Protein AF-A0A2P8I1V0-F1 (afdb_monomer)

Radius of gyration: 21.02 Å; Cα contacts (8 Å, |Δi|>4): 26; chains: 1; bounding box: 35×42×72 Å

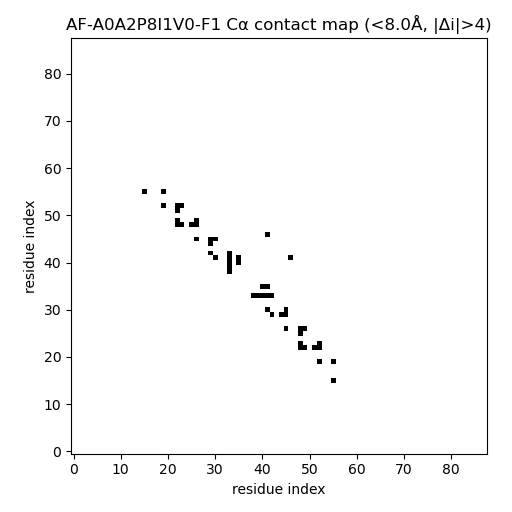Organism: Saccharothrix carnea (NCBI:txid1280637)

Structure (mmCIF, N/CA/C/O backbone):
data_AF-A0A2P8I1V0-F1
#
_entry.id   AF-A0A2P8I1V0-F1
#
loop_
_atom_site.group_PDB
_atom_site.id
_atom_site.type_symbol
_atom_site.label_atom_id
_atom_site.label_alt_id
_atom_site.label_comp_id
_atom_site.label_asym_id
_atom_site.label_entity_id
_atom_site.label_seq_id
_atom_site.pdbx_PDB_ins_code
_atom_site.Cartn_x
_atom_site.Cartn_y
_atom_site.Cartn_z
_atom_site.occupancy
_atom_site.B_iso_or_equiv
_atom_site.auth_seq_id
_atom_site.auth_comp_id
_atom_site.auth_asym_id
_atom_site.auth_atom_id
_atom_site.pdbx_PDB_model_num
ATOM 1 N N . MET A 1 1 ? -10.604 -7.475 32.764 1.00 55.28 1 MET A N 1
ATOM 2 C CA . MET A 1 1 ? -10.172 -8.166 31.519 1.00 55.28 1 MET A CA 1
ATOM 3 C C . MET A 1 1 ? -10.338 -7.312 30.246 1.00 55.28 1 MET A C 1
ATOM 5 O O . MET A 1 1 ? -10.386 -7.850 29.148 1.00 55.28 1 MET A O 1
ATOM 9 N N . THR A 1 2 ? -10.389 -5.979 30.335 1.00 61.31 2 THR A N 1
ATOM 10 C CA . THR A 1 2 ? -10.593 -5.088 29.171 1.00 61.31 2 THR A CA 1
ATOM 11 C C . THR A 1 2 ? -9.299 -4.448 28.658 1.00 61.31 2 THR A C 1
ATOM 13 O O . THR A 1 2 ? -9.212 -4.129 27.475 1.00 61.31 2 THR A O 1
ATOM 16 N N . GLU A 1 3 ? -8.271 -4.320 29.500 1.00 59.91 3 GLU A N 1
ATOM 17 C CA . GLU A 1 3 ? -6.998 -3.676 29.140 1.00 59.91 3 GLU A CA 1
ATOM 18 C C . GLU A 1 3 ? -6.170 -4.485 28.135 1.00 59.91 3 GLU A C 1
ATOM 20 O O . GLU A 1 3 ? -5.715 -3.921 27.146 1.00 59.91 3 GLU A O 1
ATOM 25 N N . GLN A 1 4 ? -6.072 -5.811 28.287 1.00 63.28 4 GLN A N 1
ATOM 26 C CA . GLN A 1 4 ? -5.318 -6.659 27.344 1.00 63.28 4 GLN A CA 1
ATOM 27 C C . GLN A 1 4 ? -5.858 -6.587 25.902 1.00 63.28 4 GLN A C 1
ATOM 29 O O . GLN A 1 4 ? -5.096 -6.622 24.935 1.00 63.28 4 GLN A O 1
ATOM 34 N N . ARG A 1 5 ? -7.181 -6.434 25.739 1.00 59.88 5 ARG A N 1
ATOM 35 C CA . ARG A 1 5 ? -7.817 -6.243 24.423 1.00 59.88 5 ARG A CA 1
ATOM 36 C C . ARG A 1 5 ? -7.514 -4.879 23.811 1.00 59.88 5 ARG A C 1
ATOM 38 O O . ARG A 1 5 ? -7.508 -4.749 22.592 1.00 59.88 5 ARG A O 1
ATOM 45 N N . ARG A 1 6 ? -7.302 -3.855 24.642 1.00 61.66 6 ARG A N 1
ATOM 46 C CA . ARG A 1 6 ? -6.922 -2.527 24.161 1.00 61.66 6 ARG A CA 1
ATOM 47 C C . ARG A 1 6 ? -5.465 -2.535 23.704 1.00 61.66 6 ARG A C 1
ATOM 49 O O . ARG A 1 6 ? -5.228 -2.092 22.590 1.00 61.66 6 ARG A O 1
ATOM 56 N N . SER A 1 7 ? -4.546 -3.103 24.490 1.00 63.31 7 SER A N 1
ATOM 57 C CA . SER A 1 7 ? -3.115 -3.159 24.152 1.00 63.31 7 SER A CA 1
ATOM 58 C C . SER A 1 7 ? -2.864 -3.844 22.806 1.00 63.31 7 SER A C 1
ATOM 60 O O . SER A 1 7 ? -2.313 -3.222 21.904 1.00 63.31 7 SER A O 1
ATOM 62 N N . THR A 1 8 ? -3.412 -5.050 22.625 1.00 71.25 8 THR A N 1
ATOM 63 C CA . THR A 1 8 ? -3.279 -5.844 21.386 1.00 71.25 8 THR A CA 1
ATOM 64 C C . THR A 1 8 ? -3.829 -5.149 20.139 1.00 71.25 8 THR A C 1
ATOM 66 O O . THR A 1 8 ? -3.278 -5.305 19.052 1.00 71.25 8 THR A O 1
ATOM 69 N N . ARG A 1 9 ? -4.897 -4.355 20.278 1.00 73.06 9 ARG A N 1
ATOM 70 C CA . ARG A 1 9 ? -5.447 -3.552 19.178 1.00 73.06 9 ARG A CA 1
ATOM 71 C C . ARG A 1 9 ? -4.486 -2.439 18.763 1.00 73.06 9 ARG A C 1
ATOM 73 O O . ARG A 1 9 ? -4.263 -2.253 17.573 1.00 73.06 9 ARG A O 1
ATOM 80 N N . THR A 1 10 ? -3.908 -1.731 19.731 1.00 80.12 10 THR A N 1
ATOM 81 C CA . THR A 1 10 ? -2.917 -0.680 19.459 1.00 80.12 10 THR A CA 1
ATOM 82 C C . THR A 1 10 ? -1.683 -1.231 18.752 1.00 80.12 10 THR A C 1
ATOM 84 O O . THR A 1 10 ? -1.214 -0.607 17.807 1.00 80.12 10 THR A O 1
ATOM 87 N N . ASP A 1 11 ? -1.185 -2.403 19.154 1.00 84.62 11 ASP A N 1
ATOM 88 C CA . ASP A 1 11 ? -0.017 -3.028 18.517 1.00 84.62 11 ASP A CA 1
ATOM 89 C C . ASP A 1 11 ? -0.285 -3.357 17.039 1.00 84.62 11 ASP A C 1
ATOM 91 O O . ASP A 1 11 ? 0.520 -3.035 16.166 1.00 84.62 11 ASP A O 1
ATOM 95 N N . GLN A 1 12 ? -1.472 -3.896 16.737 1.00 84.19 12 GLN A N 1
ATOM 96 C CA . GLN A 1 12 ? -1.907 -4.166 15.362 1.00 84.19 12 GLN A CA 1
ATOM 97 C C . GLN A 1 12 ? -2.030 -2.886 14.521 1.00 84.19 12 GLN A C 1
ATOM 99 O O . GLN A 1 12 ? -1.691 -2.888 13.336 1.00 84.19 12 GLN A O 1
ATOM 104 N N . GLU A 1 13 ? -2.492 -1.782 15.117 1.00 86.69 13 GLU A N 1
ATOM 105 C CA . GLU A 1 13 ? -2.556 -0.481 14.442 1.00 86.69 13 GLU A CA 1
ATOM 106 C C . GLU A 1 13 ? -1.155 0.068 14.135 1.00 86.69 13 GLU A C 1
ATOM 108 O O . GLU A 1 13 ? -0.922 0.573 13.034 1.00 86.69 13 GLU A O 1
ATOM 113 N N . TRP A 1 14 ? -0.208 -0.073 15.064 1.00 89.50 14 TRP A N 1
ATOM 114 C CA . TRP A 1 14 ? 1.182 0.338 14.861 1.00 89.50 14 TRP A CA 1
ATOM 115 C C . TRP A 1 14 ? 1.892 -0.488 13.788 1.00 89.50 14 TRP A C 1
ATOM 117 O O . TRP A 1 14 ? 2.586 0.081 12.941 1.00 89.50 14 TRP A O 1
ATOM 127 N N . ASP A 1 15 ? 1.693 -1.805 13.774 1.00 91.31 15 ASP A N 1
ATOM 128 C CA . ASP A 1 15 ? 2.264 -2.676 12.745 1.00 91.31 15 ASP A CA 1
ATOM 129 C C . ASP A 1 15 ? 1.690 -2.371 11.356 1.00 91.31 15 ASP A C 1
ATOM 131 O O . ASP A 1 15 ? 2.435 -2.330 10.371 1.00 91.31 15 ASP A O 1
ATOM 135 N N . LEU A 1 16 ? 0.390 -2.072 11.267 1.00 90.00 16 LEU A N 1
ATOM 136 C CA . LEU A 1 16 ? -0.246 -1.640 10.023 1.00 90.00 16 LEU A CA 1
ATOM 137 C C . LEU A 1 16 ? 0.347 -0.322 9.506 1.00 90.00 16 LEU A C 1
ATOM 139 O O . LEU A 1 16 ? 0.681 -0.224 8.323 1.00 90.00 16 LEU A O 1
ATOM 143 N N . ILE A 1 17 ? 0.517 0.675 10.381 1.00 91.25 17 ILE A N 1
ATOM 144 C CA . ILE A 1 17 ? 1.140 1.960 10.026 1.00 91.25 17 ILE A CA 1
ATOM 145 C C . ILE A 1 17 ? 2.563 1.730 9.511 1.00 91.25 17 ILE A C 1
ATOM 147 O O . ILE A 1 17 ? 2.912 2.229 8.439 1.00 91.25 17 ILE A O 1
ATOM 151 N N . ARG A 1 18 ? 3.364 0.927 10.222 1.00 93.81 18 ARG A N 1
ATOM 152 C CA . ARG A 1 18 ? 4.742 0.610 9.823 1.00 93.81 18 ARG A CA 1
ATOM 153 C C . ARG A 1 18 ? 4.784 -0.078 8.455 1.00 93.81 18 ARG A C 1
ATOM 155 O O . ARG A 1 18 ? 5.628 0.248 7.622 1.00 93.81 18 ARG A O 1
ATOM 162 N N . ARG A 1 19 ? 3.855 -1.003 8.191 1.00 93.25 19 ARG A N 1
ATOM 163 C CA . ARG A 1 19 ? 3.752 -1.689 6.896 1.00 93.25 19 ARG A CA 1
ATOM 164 C C . ARG A 1 19 ? 3.413 -0.723 5.761 1.00 93.25 19 ARG A C 1
ATOM 166 O O . ARG A 1 19 ? 4.081 -0.761 4.730 1.00 93.25 19 ARG A O 1
ATOM 173 N N . ILE A 1 20 ? 2.431 0.159 5.953 1.00 93.06 20 ILE A N 1
ATOM 174 C CA . ILE A 1 20 ? 2.051 1.167 4.950 1.00 93.06 20 ILE A CA 1
ATOM 175 C C . ILE A 1 20 ? 3.220 2.117 4.668 1.00 93.06 20 ILE A C 1
ATOM 177 O O . ILE A 1 20 ? 3.515 2.383 3.506 1.00 93.06 20 ILE A O 1
ATOM 181 N N . GLN A 1 21 ? 3.930 2.578 5.701 1.00 94.06 21 GLN A N 1
ATOM 182 C CA . GLN A 1 21 ? 5.102 3.447 5.540 1.00 94.06 21 GLN A CA 1
ATOM 183 C C . GLN A 1 21 ? 6.219 2.771 4.735 1.00 94.06 21 GLN A C 1
ATOM 185 O O . GLN A 1 21 ? 6.771 3.377 3.819 1.00 94.06 21 GLN A O 1
ATOM 190 N N . ASN A 1 22 ? 6.509 1.497 5.011 1.00 94.88 22 ASN A N 1
ATOM 191 C CA . ASN A 1 22 ? 7.501 0.740 4.245 1.00 94.88 22 ASN A CA 1
ATOM 192 C C . ASN A 1 22 ? 7.109 0.595 2.766 1.00 94.88 22 ASN A C 1
AT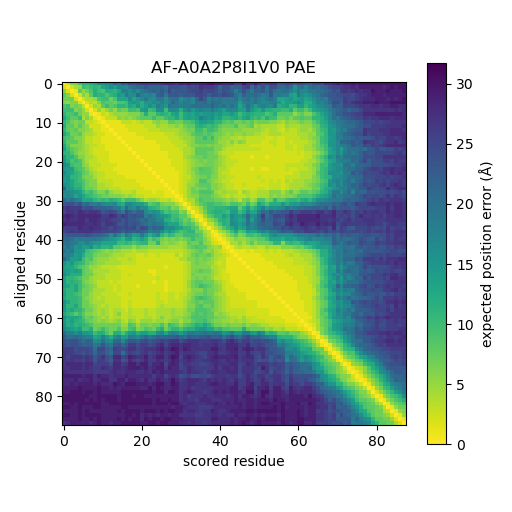OM 194 O O . ASN A 1 22 ? 7.966 0.690 1.886 1.00 94.88 22 ASN A O 1
ATOM 198 N N . LEU A 1 23 ? 5.824 0.370 2.475 1.00 93.69 23 LEU A N 1
ATOM 199 C CA . LEU A 1 23 ? 5.327 0.300 1.100 1.00 93.69 23 LEU A CA 1
ATOM 200 C C . LEU A 1 23 ? 5.402 1.657 0.402 1.00 93.69 23 LEU A C 1
ATOM 202 O O . LEU A 1 23 ? 5.858 1.714 -0.736 1.00 93.69 23 LEU A O 1
ATOM 206 N N . ALA A 1 24 ? 5.032 2.742 1.083 1.00 91.88 24 ALA A N 1
ATOM 207 C CA . ALA A 1 24 ? 5.142 4.096 0.548 1.00 91.88 24 ALA A CA 1
ATOM 208 C C . ALA A 1 24 ? 6.596 4.438 0.192 1.00 91.88 24 ALA A C 1
ATOM 210 O O . ALA A 1 24 ? 6.873 4.866 -0.924 1.00 91.88 24 ALA A O 1
ATOM 211 N N . HIS A 1 25 ? 7.543 4.113 1.074 1.00 92.12 25 HIS A N 1
ATOM 212 C CA . HIS A 1 25 ? 8.962 4.321 0.801 1.00 92.12 25 HIS A CA 1
ATOM 213 C C . HIS A 1 25 ? 9.463 3.501 -0.406 1.00 92.12 25 HIS A C 1
ATOM 215 O O . HIS A 1 25 ? 10.277 3.962 -1.206 1.00 92.12 25 HIS A O 1
ATOM 221 N N . ARG A 1 26 ? 8.952 2.277 -0.596 1.00 89.62 26 ARG A N 1
ATOM 222 C CA . ARG A 1 26 ? 9.241 1.474 -1.800 1.00 89.62 26 ARG A CA 1
ATOM 223 C C . ARG A 1 26 ? 8.586 2.053 -3.058 1.00 89.62 26 ARG A C 1
ATOM 225 O O . ARG A 1 26 ? 9.189 1.992 -4.131 1.00 89.62 26 ARG A O 1
ATOM 232 N N . ALA A 1 27 ? 7.383 2.611 -2.944 1.00 88.06 27 ALA A N 1
ATOM 233 C CA . ALA A 1 27 ? 6.695 3.282 -4.043 1.00 88.06 27 ALA A CA 1
ATOM 234 C C . ALA A 1 27 ? 7.482 4.513 -4.509 1.00 88.06 27 ALA A C 1
ATOM 236 O O . ALA A 1 27 ? 7.696 4.673 -5.704 1.00 88.06 27 ALA A O 1
ATOM 237 N N . GLU A 1 28 ? 7.992 5.322 -3.577 1.00 87.06 28 GLU A N 1
ATOM 238 C CA . GLU A 1 28 ? 8.847 6.480 -3.873 1.00 87.06 28 GLU A CA 1
ATOM 239 C C . GLU A 1 28 ? 10.093 6.074 -4.666 1.00 87.06 28 GLU A C 1
ATOM 241 O O . GLU A 1 28 ? 10.402 6.673 -5.695 1.00 87.06 28 GLU A O 1
ATOM 246 N N . ARG A 1 29 ? 10.773 5.004 -4.237 1.00 84.75 29 ARG A N 1
ATOM 247 C CA . ARG A 1 29 ? 11.973 4.496 -4.920 1.00 84.75 29 ARG A CA 1
ATOM 248 C C . ARG A 1 29 ? 11.682 3.997 -6.333 1.00 84.75 29 ARG A C 1
ATOM 250 O O . ARG A 1 29 ? 12.450 4.271 -7.243 1.00 84.75 29 ARG A O 1
ATOM 257 N N . THR A 1 30 ? 10.576 3.279 -6.513 1.00 80.94 30 THR A N 1
ATOM 258 C CA . THR A 1 30 ? 10.183 2.724 -7.821 1.00 80.94 30 THR A CA 1
ATOM 259 C C . THR A 1 30 ? 9.579 3.769 -8.763 1.00 80.94 30 THR A C 1
ATOM 261 O O . THR A 1 30 ? 9.646 3.594 -9.975 1.00 80.94 30 THR A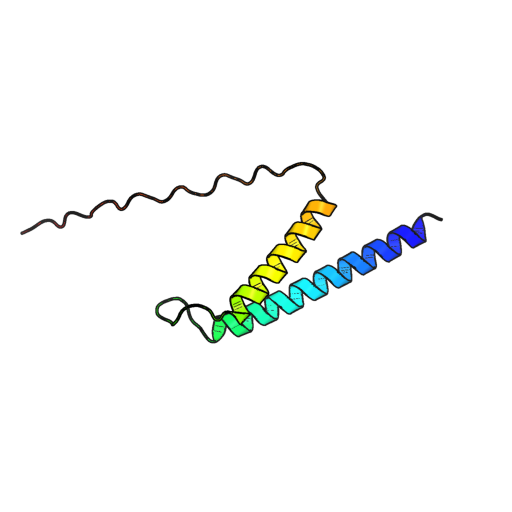 O 1
ATOM 264 N N . ALA A 1 31 ? 9.026 4.863 -8.231 1.00 74.44 31 ALA A N 1
ATOM 265 C CA . ALA A 1 31 ? 8.553 5.998 -9.020 1.00 74.44 31 ALA A CA 1
ATOM 266 C C . ALA A 1 31 ? 9.708 6.854 -9.563 1.00 74.44 31 ALA A C 1
ATOM 268 O O . ALA A 1 31 ? 9.614 7.383 -10.668 1.00 74.44 31 ALA A O 1
ATOM 269 N N . PHE A 1 32 ? 10.795 6.996 -8.797 1.00 59.88 32 PHE A N 1
ATOM 270 C CA . PHE A 1 32 ? 11.928 7.848 -9.172 1.00 59.88 32 PHE A CA 1
ATOM 271 C C . PHE A 1 32 ? 12.736 7.306 -10.361 1.00 59.88 32 PHE A C 1
ATOM 273 O O . PHE A 1 32 ? 13.240 8.095 -11.156 1.00 59.88 32 PHE A O 1
ATOM 280 N N . ASP A 1 33 ? 12.811 5.981 -10.526 1.00 58.81 33 ASP A N 1
ATOM 281 C CA . ASP A 1 33 ? 13.442 5.348 -11.697 1.00 58.81 33 ASP A CA 1
ATOM 282 C C . ASP A 1 33 ? 12.673 5.617 -13.009 1.00 58.81 33 ASP A C 1
ATOM 284 O O . ASP A 1 33 ? 13.231 5.494 -14.103 1.00 58.81 33 ASP A O 1
ATOM 288 N N . HIS A 1 34 ? 11.393 5.999 -12.935 1.00 57.28 34 HIS A N 1
ATOM 289 C CA . HIS A 1 34 ? 10.495 6.083 -14.089 1.00 57.28 34 HIS A CA 1
ATOM 290 C C . HIS A 1 34 ? 9.641 7.363 -14.038 1.00 57.28 34 HIS A C 1
ATOM 292 O O . HIS A 1 34 ? 8.461 7.358 -13.692 1.00 57.28 34 HIS A O 1
ATOM 298 N N . SER A 1 35 ? 10.262 8.494 -14.382 1.00 56.91 35 SER A N 1
ATOM 299 C CA . SER A 1 35 ? 9.605 9.805 -14.472 1.00 56.91 35 SER A CA 1
ATOM 300 C C . SER A 1 35 ? 8.484 9.823 -15.529 1.00 56.91 35 SER A C 1
ATOM 302 O O . SER A 1 35 ? 8.733 9.699 -16.728 1.00 56.91 35 SER A O 1
ATOM 304 N N . ASN A 1 36 ? 7.241 10.038 -15.085 1.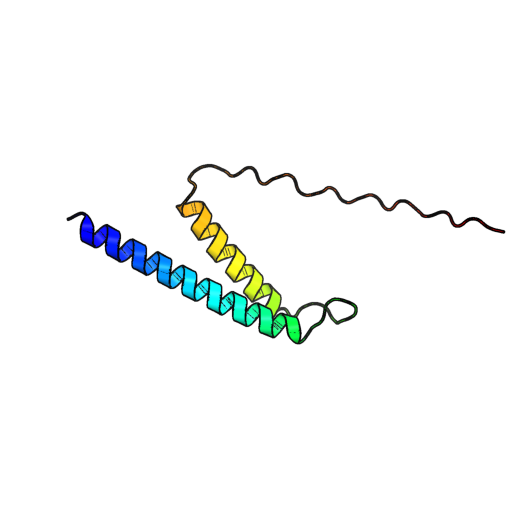00 61.28 36 ASN A N 1
ATOM 305 C CA . ASN A 1 36 ? 6.007 9.992 -15.890 1.00 61.28 36 ASN A CA 1
ATOM 306 C C . ASN A 1 36 ? 5.718 11.247 -16.742 1.00 61.28 36 ASN A C 1
ATOM 308 O O . ASN A 1 36 ? 4.599 11.412 -17.222 1.00 61.28 36 ASN A O 1
ATOM 312 N N . LEU A 1 37 ? 6.679 12.154 -16.935 1.00 61.41 37 LEU A N 1
ATOM 313 C CA . LEU A 1 37 ? 6.459 13.329 -17.795 1.00 61.41 37 LEU A CA 1
ATOM 314 C C . LEU A 1 37 ? 6.717 13.031 -19.281 1.00 61.41 37 LEU A C 1
ATOM 316 O O . LEU A 1 37 ? 6.053 13.619 -20.129 1.00 61.41 37 LEU A O 1
ATOM 320 N N . VAL A 1 38 ? 7.621 12.093 -19.595 1.00 63.12 38 VAL A N 1
ATOM 321 C CA . VAL A 1 38 ? 7.879 11.573 -20.959 1.00 63.12 38 VAL A CA 1
ATOM 322 C C . VAL A 1 38 ? 8.616 10.213 -20.912 1.00 63.12 38 VAL A C 1
ATOM 324 O O . VAL A 1 38 ? 9.503 9.932 -21.713 1.00 63.12 38 VAL A O 1
ATOM 327 N N . GLY A 1 39 ? 8.316 9.383 -19.910 1.00 60.62 39 GLY A N 1
ATOM 328 C CA . GLY A 1 39 ? 8.987 8.100 -19.670 1.00 60.62 39 GLY A CA 1
ATOM 329 C C . GLY A 1 39 ? 8.137 6.879 -20.039 1.00 60.62 39 GLY A C 1
ATOM 330 O O . GLY A 1 39 ? 6.931 7.013 -20.262 1.00 60.62 39 GLY A O 1
ATOM 331 N N . PRO A 1 40 ? 8.747 5.680 -20.110 1.00 63.16 40 PRO A N 1
ATOM 332 C CA . PRO A 1 40 ? 8.005 4.429 -20.237 1.00 63.16 40 PRO A CA 1
ATOM 333 C C . PRO A 1 40 ? 6.985 4.283 -19.091 1.00 63.16 40 PRO A C 1
ATOM 335 O O . PRO A 1 40 ? 7.183 4.865 -18.022 1.00 63.16 40 PRO A O 1
ATOM 338 N N . PRO A 1 41 ? 5.894 3.524 -19.301 1.00 69.56 41 PRO A N 1
ATOM 339 C CA . PRO A 1 41 ? 4.856 3.344 -18.288 1.00 69.56 41 PRO A CA 1
ATOM 340 C C . PRO A 1 41 ? 5.439 2.825 -16.959 1.00 69.56 41 PRO A C 1
ATOM 342 O O . PRO A 1 41 ? 6.458 2.126 -16.975 1.00 69.56 41 PRO A O 1
ATOM 345 N N . PRO A 1 42 ? 4.795 3.129 -15.812 1.00 77.50 42 PRO A N 1
ATOM 346 C CA . PRO A 1 42 ? 5.263 2.679 -14.505 1.00 77.50 42 PRO A CA 1
ATOM 347 C C . PRO A 1 42 ? 5.404 1.155 -14.471 1.00 77.50 42 PRO A C 1
ATOM 349 O O . PRO A 1 42 ? 4.581 0.428 -15.033 1.00 77.50 42 PRO A O 1
ATOM 352 N N . SER A 1 43 ? 6.449 0.666 -13.801 1.00 82.75 43 SER A N 1
ATOM 353 C CA . SER A 1 43 ? 6.724 -0.769 -13.722 1.00 82.75 43 SER A CA 1
ATOM 354 C C . SER A 1 43 ? 5.591 -1.518 -13.014 1.00 82.75 43 SER A C 1
ATOM 356 O O . SER A 1 43 ? 4.951 -0.991 -12.100 1.00 82.75 43 SER A O 1
ATOM 358 N N . GLN A 1 44 ? 5.367 -2.781 -13.394 1.00 87.44 44 GLN A N 1
ATOM 359 C CA . GLN A 1 44 ? 4.358 -3.630 -12.747 1.00 87.44 44 GLN A CA 1
ATOM 360 C C . GLN A 1 44 ? 4.567 -3.690 -11.226 1.00 87.44 44 GLN A C 1
ATOM 362 O O . GLN A 1 44 ? 3.617 -3.569 -10.462 1.00 87.44 44 GLN A O 1
ATOM 367 N N . GLN A 1 45 ? 5.826 -3.751 -10.786 1.00 88.00 45 GLN A N 1
ATOM 368 C CA . GLN A 1 45 ? 6.191 -3.714 -9.372 1.00 88.00 45 GLN A CA 1
ATOM 369 C C . GLN A 1 45 ? 5.681 -2.452 -8.658 1.00 88.00 45 GLN A C 1
ATOM 371 O O . GLN A 1 45 ? 5.238 -2.535 -7.514 1.00 88.00 45 GLN A O 1
ATOM 376 N N . HIS A 1 46 ? 5.746 -1.284 -9.304 1.00 88.62 46 HIS A N 1
ATOM 377 C CA . HIS A 1 46 ? 5.223 -0.044 -8.734 1.00 88.62 46 HIS A CA 1
ATOM 378 C C . HIS A 1 46 ? 3.699 -0.114 -8.569 1.00 88.62 46 HIS A C 1
ATOM 380 O O . HIS A 1 46 ? 3.172 0.226 -7.510 1.00 88.62 46 HIS A O 1
ATOM 386 N N . LEU A 1 47 ? 2.995 -0.624 -9.585 1.00 89.44 47 LEU A N 1
ATOM 387 C CA . LEU A 1 47 ? 1.543 -0.813 -9.541 1.00 89.44 47 LEU A CA 1
ATOM 388 C C . LEU A 1 47 ? 1.123 -1.801 -8.446 1.00 89.44 47 LEU A C 1
ATOM 390 O O . LEU A 1 47 ? 0.158 -1.534 -7.732 1.00 89.44 47 LEU A O 1
ATOM 394 N N . ASP A 1 48 ? 1.874 -2.887 -8.263 1.00 92.75 48 ASP A N 1
ATOM 395 C CA . ASP A 1 48 ? 1.616 -3.876 -7.213 1.00 92.75 48 ASP A CA 1
ATOM 396 C C . ASP A 1 48 ? 1.761 -3.257 -5.814 1.00 92.75 48 ASP A C 1
ATOM 398 O O . ASP A 1 48 ? 0.923 -3.483 -4.938 1.00 92.75 48 ASP A O 1
ATOM 402 N N . ILE A 1 49 ? 2.777 -2.409 -5.607 1.00 92.25 49 ILE A N 1
ATOM 403 C CA . ILE A 1 49 ? 2.965 -1.679 -4.344 1.00 92.25 49 ILE A CA 1
ATOM 404 C C . ILE A 1 49 ? 1.788 -0.726 -4.092 1.00 92.25 49 ILE A C 1
ATOM 406 O O . ILE A 1 49 ? 1.265 -0.678 -2.976 1.00 92.25 49 ILE A O 1
ATOM 410 N N . LEU A 1 50 ? 1.341 0.017 -5.110 1.00 91.88 50 LEU A N 1
ATOM 411 C CA . LEU A 1 50 ? 0.186 0.913 -4.986 1.00 91.88 50 LEU A CA 1
ATOM 412 C C . LEU A 1 50 ? -1.106 0.144 -4.681 1.00 91.88 50 LEU A C 1
ATOM 414 O O . LEU A 1 50 ? -1.903 0.581 -3.846 1.00 91.88 50 LEU A O 1
ATOM 418 N N . ALA A 1 51 ? -1.302 -1.013 -5.315 1.00 93.62 51 ALA A N 1
ATOM 419 C CA . ALA A 1 51 ? -2.433 -1.889 -5.045 1.00 93.62 51 ALA A CA 1
ATOM 420 C C . ALA A 1 51 ? -2.411 -2.411 -3.598 1.00 93.62 51 ALA A C 1
ATOM 422 O O . ALA A 1 51 ? -3.452 -2.413 -2.937 1.00 93.62 51 ALA A O 1
ATOM 423 N N . GLU A 1 52 ? -1.238 -2.779 -3.069 1.00 94.25 52 GLU A N 1
ATOM 424 C CA . GLU A 1 52 ? -1.087 -3.218 -1.676 1.00 94.25 52 GLU A CA 1
ATOM 425 C C . GLU A 1 52 ? -1.393 -2.087 -0.680 1.00 94.25 52 GLU A C 1
ATOM 427 O O . GLU A 1 52 ? -2.144 -2.295 0.276 1.00 94.25 52 GLU A O 1
ATOM 432 N N . ILE A 1 53 ? -0.890 -0.869 -0.921 1.00 92.75 53 ILE A N 1
ATOM 433 C CA . ILE A 1 53 ? -1.211 0.310 -0.094 1.00 92.75 53 ILE A CA 1
ATOM 434 C C . ILE A 1 53 ? -2.724 0.562 -0.089 1.00 92.75 53 ILE A C 1
ATOM 436 O O . ILE A 1 53 ? -3.318 0.780 0.973 1.00 92.75 53 ILE A O 1
ATOM 440 N N . ARG A 1 54 ? -3.370 0.501 -1.260 1.00 91.88 54 ARG A N 1
ATOM 441 C CA . ARG A 1 54 ? -4.822 0.675 -1.392 1.00 91.88 54 ARG A CA 1
ATOM 442 C C . ARG A 1 54 ? -5.580 -0.391 -0.602 1.00 91.88 54 ARG A C 1
ATOM 444 O O . ARG A 1 54 ? -6.454 -0.048 0.183 1.00 91.88 54 ARG A O 1
ATOM 451 N N . ALA A 1 55 ? -5.215 -1.661 -0.745 1.00 93.06 55 ALA A N 1
ATOM 452 C CA . ALA A 1 55 ? -5.869 -2.752 -0.028 1.00 93.06 55 ALA A CA 1
ATOM 453 C C . ALA A 1 55 ? -5.761 -2.594 1.501 1.00 93.06 55 ALA A C 1
ATOM 455 O O . ALA A 1 55 ? -6.766 -2.704 2.204 1.00 93.06 55 ALA A O 1
ATOM 456 N N . LEU A 1 56 ? -4.570 -2.276 2.021 1.00 91.12 56 LEU A N 1
ATOM 457 C CA . LEU A 1 56 ? -4.349 -2.089 3.461 1.00 91.12 56 LEU A CA 1
ATOM 458 C C . LEU A 1 56 ? -5.117 -0.885 4.016 1.00 91.12 56 LEU A C 1
ATOM 460 O O . LEU A 1 56 ? -5.687 -0.953 5.106 1.00 91.12 56 LEU A O 1
ATOM 464 N N . THR A 1 57 ? -5.156 0.218 3.269 1.00 89.50 57 THR A N 1
ATOM 465 C CA . THR A 1 57 ? -5.880 1.427 3.685 1.00 89.50 57 THR A CA 1
ATOM 466 C C . THR A 1 57 ? -7.393 1.235 3.616 1.00 89.50 57 THR A C 1
ATOM 468 O O . THR A 1 57 ? -8.089 1.628 4.550 1.00 89.50 57 THR A O 1
ATOM 471 N N . GLU A 1 58 ? -7.915 0.559 2.592 1.00 89.88 58 GLU A N 1
ATOM 472 C CA . GLU A 1 58 ? -9.337 0.210 2.501 1.00 89.88 58 GLU A CA 1
ATOM 473 C C . GLU A 1 58 ? -9.771 -0.716 3.635 1.00 89.88 58 GLU A C 1
ATOM 475 O O . GLU A 1 58 ? -10.799 -0.469 4.265 1.00 89.88 58 GLU A O 1
ATOM 480 N N . GLN A 1 59 ? -8.967 -1.732 3.957 1.00 86.56 59 GLN A N 1
ATOM 481 C CA . GLN A 1 59 ? -9.219 -2.605 5.105 1.00 86.56 59 GLN A CA 1
ATOM 482 C C . GLN A 1 59 ? -9.246 -1.816 6.419 1.00 86.56 59 GLN A C 1
ATOM 484 O O . GLN A 1 59 ? -10.139 -2.022 7.243 1.00 86.56 59 GLN A O 1
ATOM 489 N N . ALA A 1 60 ? -8.307 -0.886 6.610 1.00 86.19 60 ALA A N 1
ATOM 490 C CA . ALA A 1 60 ? -8.254 -0.037 7.798 1.00 86.19 60 ALA A CA 1
ATOM 491 C C . ALA A 1 60 ? -9.486 0.875 7.915 1.00 86.19 60 ALA A C 1
ATOM 493 O O . ALA A 1 60 ? -10.049 1.042 9.000 1.00 86.19 60 ALA A O 1
ATOM 494 N N . VAL A 1 61 ? -9.917 1.461 6.795 1.00 84.31 61 VAL A N 1
ATOM 495 C CA . VAL A 1 61 ? -11.098 2.329 6.732 1.00 84.31 61 VAL A CA 1
ATOM 496 C C . VAL A 1 61 ? -12.373 1.525 6.977 1.00 84.31 61 VAL A C 1
ATOM 498 O O . VAL A 1 61 ? -13.194 1.955 7.784 1.00 84.31 61 VAL A 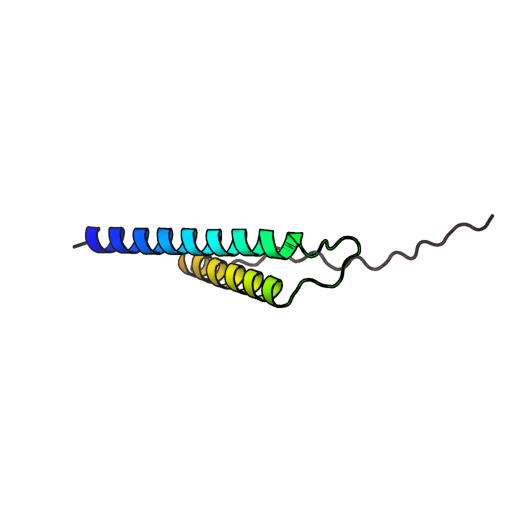O 1
ATOM 501 N N . ALA A 1 62 ? -12.518 0.342 6.376 1.00 82.38 62 ALA A N 1
ATOM 502 C CA . ALA A 1 62 ? -13.672 -0.536 6.576 1.00 82.38 62 ALA A CA 1
ATOM 503 C C . ALA A 1 62 ? -13.827 -0.981 8.041 1.00 82.38 62 ALA A C 1
ATOM 505 O O . ALA A 1 62 ? -14.942 -1.065 8.551 1.00 82.38 62 ALA A O 1
ATOM 506 N N . GLN A 1 63 ? -12.714 -1.205 8.748 1.00 79.44 63 GLN A N 1
ATOM 507 C CA . GLN A 1 63 ? -12.729 -1.522 10.181 1.00 79.44 63 GLN A CA 1
ATOM 508 C C . GLN A 1 63 ? -13.104 -0.324 11.068 1.00 79.44 63 GLN A C 1
ATOM 510 O O . GLN A 1 63 ? -13.629 -0.511 12.167 1.00 79.44 63 GLN A O 1
ATOM 515 N N . ARG A 1 64 ? -12.826 0.909 10.622 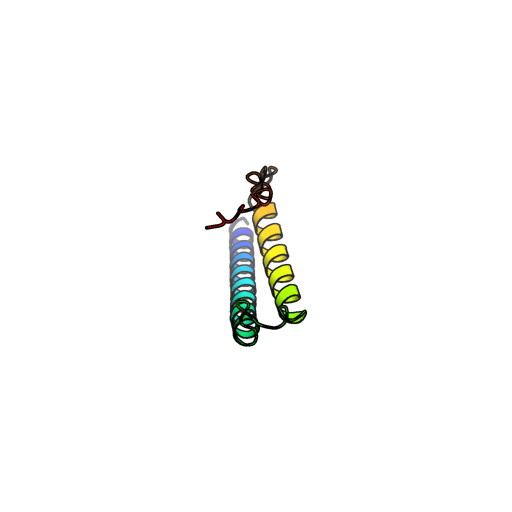1.00 73.75 64 ARG A N 1
ATOM 516 C CA . ARG A 1 64 ? -13.105 2.144 11.377 1.00 73.75 64 ARG A CA 1
ATOM 517 C C . ARG A 1 64 ? -14.470 2.761 11.056 1.00 73.75 64 ARG A C 1
ATOM 519 O O . ARG A 1 64 ? -15.019 3.454 11.906 1.00 73.75 64 ARG A O 1
ATOM 526 N N . MET A 1 65 ? -15.023 2.501 9.872 1.00 65.25 65 MET A N 1
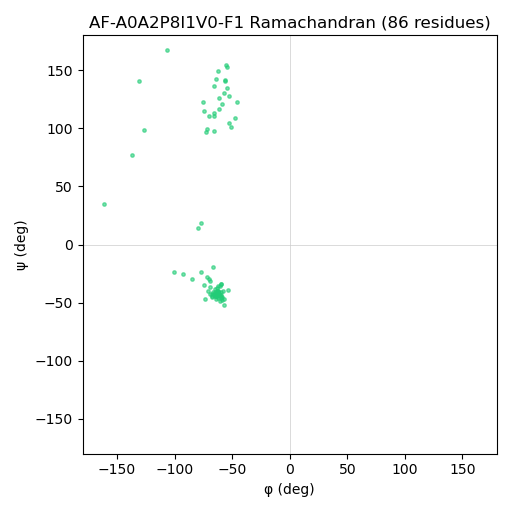ATOM 527 C CA . MET A 1 65 ? -16.287 3.064 9.390 1.00 65.25 65 MET A CA 1
ATOM 528 C C . MET A 1 65 ? -17.252 1.948 8.947 1.00 65.25 65 MET A C 1
ATOM 530 O O . MET A 1 65 ? -17.177 1.493 7.809 1.00 65.25 65 MET A O 1
ATOM 534 N N . PRO A 1 66 ? -18.220 1.535 9.786 1.00 58.75 66 PRO A N 1
ATOM 535 C CA . PRO A 1 66 ? -19.206 0.507 9.430 1.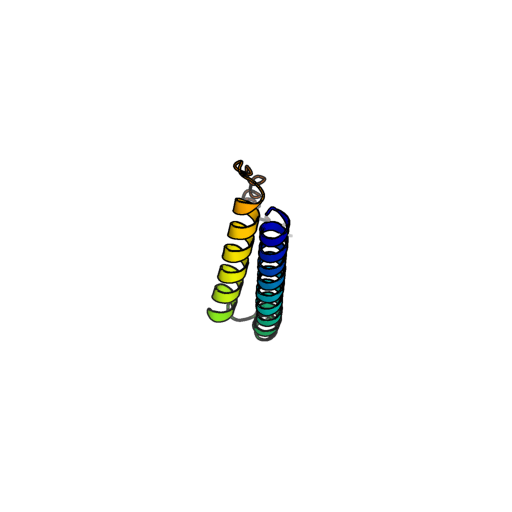00 58.75 66 PRO A CA 1
ATOM 536 C C . PRO A 1 66 ? -20.339 0.995 8.495 1.00 58.75 66 PRO A C 1
ATOM 538 O O . PRO A 1 66 ? -21.390 0.362 8.420 1.00 58.75 66 PRO A O 1
ATOM 541 N N . ARG A 1 67 ? -20.183 2.121 7.781 1.00 57.50 67 ARG A N 1
ATOM 542 C CA . ARG A 1 67 ? -21.219 2.699 6.899 1.00 57.50 67 ARG A CA 1
ATOM 543 C C . ARG A 1 67 ? -20.622 3.021 5.526 1.00 57.50 67 ARG A C 1
ATOM 545 O O . ARG A 1 67 ? -19.485 3.489 5.493 1.00 57.50 67 ARG A O 1
ATOM 552 N N . PRO A 1 68 ? -21.336 2.797 4.401 1.00 53.09 68 PRO A N 1
ATOM 553 C CA . PRO A 1 68 ? -20.745 3.005 3.090 1.00 53.09 68 PRO A CA 1
ATOM 554 C C . PRO A 1 68 ? -20.451 4.491 2.913 1.00 53.09 68 PRO A C 1
ATOM 556 O O . PRO A 1 68 ? -21.358 5.323 2.869 1.00 53.09 68 PRO A O 1
ATOM 559 N N . ALA A 1 69 ? -19.163 4.814 2.839 1.00 57.72 69 ALA A N 1
ATOM 560 C CA . ALA A 1 69 ? -18.703 6.096 2.354 1.00 57.72 69 ALA A CA 1
ATOM 561 C C . ALA A 1 69 ? -19.085 6.160 0.874 1.00 57.72 69 ALA A C 1
ATOM 563 O O . ALA A 1 69 ? -18.413 5.584 0.021 1.00 57.72 69 ALA A O 1
ATOM 564 N N . THR A 1 70 ? -20.203 6.816 0.565 1.00 56.34 70 THR A N 1
ATOM 565 C CA . THR A 1 70 ? -20.466 7.343 -0.775 1.00 56.34 70 THR A CA 1
ATOM 566 C C . THR A 1 70 ? -19.244 8.164 -1.169 1.00 56.34 70 THR A C 1
ATOM 568 O O . THR A 1 70 ? -19.045 9.268 -0.662 1.00 56.34 70 THR A O 1
ATOM 571 N N . LEU A 1 71 ? -18.381 7.576 -1.998 1.00 62.12 71 LEU A N 1
ATOM 572 C CA . LEU A 1 71 ? -17.186 8.229 -2.514 1.00 62.12 71 LEU A CA 1
ATOM 573 C C . LEU A 1 71 ? -17.615 9.544 -3.188 1.00 62.12 71 LEU A C 1
ATOM 575 O O . LEU A 1 71 ? -18.600 9.533 -3.938 1.00 62.12 71 LEU A O 1
ATOM 579 N N . PRO A 1 72 ? -16.932 10.677 -2.944 1.00 60.03 72 PRO A N 1
ATOM 580 C CA . PRO A 1 72 ? -17.209 11.893 -3.691 1.00 60.03 72 PRO A CA 1
ATOM 581 C C . PRO A 1 72 ? -17.035 11.601 -5.187 1.00 60.03 72 PRO A C 1
ATOM 583 O O . PRO A 1 72 ? -16.067 10.971 -5.613 1.00 60.03 72 PRO A O 1
ATOM 586 N N . ARG A 1 73 ? -18.053 11.994 -5.958 1.00 60.00 73 ARG A N 1
ATOM 587 C CA . ARG A 1 73 ? -18.231 11.721 -7.390 1.00 60.00 73 ARG A CA 1
ATOM 588 C C . ARG A 1 73 ? -16.925 11.976 -8.147 1.00 60.00 73 ARG A C 1
ATOM 590 O O . ARG A 1 73 ? -16.403 13.087 -8.089 1.00 60.00 73 ARG A O 1
ATOM 597 N N . GLN A 1 74 ? -16.417 10.966 -8.856 1.00 64.31 74 GLN A N 1
ATOM 598 C CA . GLN A 1 74 ? -15.244 11.149 -9.711 1.00 64.31 74 GLN A CA 1
ATOM 599 C C . GLN A 1 74 ? -15.495 12.277 -10.728 1.00 64.31 74 GLN A C 1
ATOM 601 O O . GLN A 1 74 ? -16.619 12.386 -11.238 1.00 64.31 74 GLN A O 1
ATOM 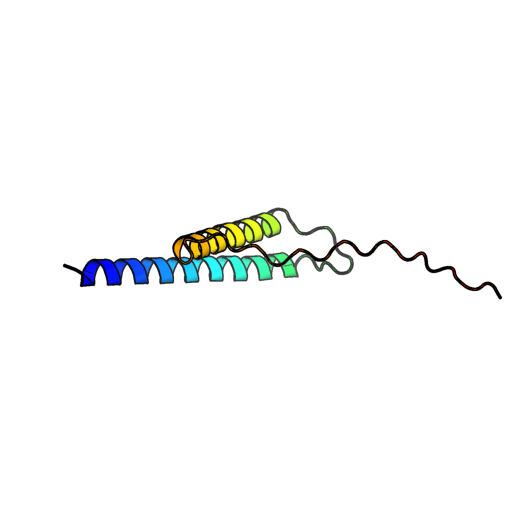606 N N . PRO A 1 75 ? -14.491 13.129 -11.012 1.00 55.91 75 PRO A N 1
ATOM 607 C CA . PRO A 1 75 ? -14.631 14.169 -12.018 1.00 55.91 75 PRO A CA 1
ATOM 608 C C . PRO A 1 75 ? -14.903 13.514 -13.374 1.00 55.91 75 PRO A C 1
ATOM 610 O O . PRO A 1 75 ? -14.190 12.607 -13.798 1.00 55.91 75 PRO A O 1
ATOM 613 N N . GLN A 1 76 ? -15.983 13.941 -14.026 1.00 53.59 76 GLN A N 1
ATOM 614 C CA . GLN A 1 76 ? -16.342 13.448 -15.353 1.00 53.59 76 GLN A CA 1
ATOM 615 C C . GLN A 1 76 ? -15.249 13.847 -16.356 1.00 53.59 76 GLN A C 1
ATOM 617 O O . GLN A 1 76 ? -14.713 14.954 -16.242 1.00 53.59 76 GLN A O 1
ATOM 622 N N . PRO A 1 77 ? -14.918 12.984 -17.333 1.00 53.38 77 PRO A N 1
ATOM 623 C CA . PRO A 1 77 ? -13.941 13.315 -18.358 1.00 53.38 77 PRO A CA 1
ATOM 624 C C . PRO A 1 77 ? -14.416 14.561 -19.109 1.00 53.38 77 PRO A C 1
ATOM 626 O O . PRO A 1 77 ? -15.518 14.593 -19.660 1.00 53.38 77 PRO A O 1
ATOM 629 N N . VAL A 1 78 ? -13.596 15.610 -19.091 1.00 60.66 78 VAL A N 1
ATOM 630 C CA . VAL A 1 78 ? -13.843 16.817 -19.876 1.00 60.66 78 VAL A CA 1
ATOM 631 C C . VAL A 1 78 ? -13.744 16.437 -21.350 1.00 60.66 78 VAL A C 1
ATOM 633 O O . VAL A 1 78 ? -12.675 16.077 -21.835 1.00 60.66 78 VAL A O 1
ATOM 636 N N . ALA A 1 79 ? -14.878 16.455 -22.051 1.00 56.44 79 ALA A N 1
ATOM 637 C CA . ALA A 1 79 ? -14.909 16.260 -23.492 1.00 56.44 79 ALA A CA 1
ATOM 638 C C . ALA A 1 79 ? -13.925 17.237 -24.150 1.00 56.44 79 ALA A C 1
ATOM 640 O O . ALA A 1 79 ? -13.960 18.441 -23.877 1.00 56.44 79 ALA A O 1
ATOM 641 N N . GLU A 1 80 ? -13.038 16.699 -24.987 1.00 53.41 80 GLU A N 1
ATOM 642 C CA . GLU A 1 80 ? -12.016 17.438 -25.718 1.00 53.41 80 GLU A CA 1
ATOM 643 C C . GLU A 1 80 ? -12.663 18.588 -26.491 1.00 53.41 80 GLU A C 1
ATOM 645 O O . GLU A 1 80 ? -13.326 18.412 -27.518 1.00 53.41 80 GLU A O 1
ATOM 650 N N . LYS A 1 81 ? -12.483 19.805 -25.982 1.00 51.47 81 LYS A N 1
ATOM 651 C CA . LYS A 1 81 ? -12.877 21.010 -26.693 1.00 51.47 81 LYS A CA 1
ATOM 652 C C . LYS A 1 81 ? -11.872 21.178 -27.827 1.00 51.47 81 LYS A C 1
ATOM 654 O O . LYS A 1 81 ? -10.771 21.671 -27.600 1.00 51.47 81 LYS A O 1
ATOM 659 N N . LYS A 1 82 ? -12.232 20.712 -29.030 1.00 50.25 82 LYS A N 1
ATOM 660 C CA . LYS A 1 82 ? -11.462 20.937 -30.261 1.00 50.25 82 LYS A CA 1
ATOM 661 C C . LYS A 1 82 ? -11.103 22.418 -30.343 1.00 50.25 82 LYS A C 1
ATOM 663 O O . LYS A 1 82 ? -11.970 23.267 -30.542 1.00 50.25 82 LYS A O 1
ATOM 668 N N . VAL A 1 83 ? -9.824 22.718 -30.152 1.00 48.88 83 VAL A N 1
ATOM 669 C CA . VAL A 1 83 ? -9.270 24.046 -30.386 1.00 48.88 83 VAL A CA 1
ATOM 670 C C . VAL A 1 83 ? -9.232 24.228 -31.898 1.00 48.88 83 VAL A C 1
ATOM 672 O O . VAL A 1 83 ? -8.359 23.695 -32.578 1.00 48.88 83 VAL A O 1
ATOM 675 N N . SER A 1 84 ? -10.216 24.936 -32.446 1.00 51.06 84 SER A N 1
ATOM 676 C CA . SER A 1 84 ? -10.116 25.464 -33.804 1.00 51.06 84 SER A CA 1
ATOM 677 C C . SER A 1 84 ? -9.076 26.581 -33.798 1.00 51.06 84 SER A C 1
ATOM 679 O O . SER A 1 84 ? -9.290 27.630 -33.192 1.00 51.06 84 SER A O 1
ATOM 681 N N . ALA A 1 85 ? -7.937 26.336 -34.443 1.00 50.47 85 ALA A N 1
ATOM 682 C CA . ALA A 1 85 ? -6.927 27.355 -34.692 1.00 50.47 85 ALA A CA 1
ATOM 683 C C . ALA A 1 85 ? -7.486 28.426 -35.652 1.00 50.47 85 ALA A C 1
ATOM 685 O O . ALA A 1 85 ? -8.119 28.064 -36.649 1.00 50.47 85 ALA A O 1
ATOM 686 N N . PRO A 1 86 ? -7.268 29.727 -35.398 1.00 50.62 86 PRO A N 1
ATOM 687 C CA . PRO A 1 86 ? -7.578 30.750 -36.380 1.00 50.62 86 PRO A CA 1
ATOM 688 C C . PRO A 1 86 ? -6.511 30.739 -37.479 1.00 50.62 86 PRO A C 1
ATOM 690 O O . PRO A 1 86 ? -5.322 30.899 -37.219 1.00 50.62 86 PRO A O 1
ATOM 693 N N . VAL A 1 87 ? -6.959 30.551 -38.718 1.00 47.97 87 VAL A N 1
ATOM 694 C CA . VAL A 1 87 ? -6.172 30.835 -39.919 1.00 47.97 87 VAL A CA 1
ATOM 695 C C . VAL A 1 87 ? -6.128 32.348 -40.099 1.00 47.97 87 VAL A C 1
ATOM 697 O O . VAL A 1 87 ? -7.168 32.956 -40.369 1.00 47.97 87 VAL A O 1
ATOM 700 N N . ARG A 1 88 ? -4.939 32.945 -39.990 1.00 43.09 88 ARG A N 1
ATOM 701 C CA . ARG A 1 88 ? -4.541 34.063 -40.849 1.00 43.09 88 ARG A CA 1
ATOM 702 C C . ARG A 1 88 ? -3.038 34.273 -40.863 1.00 43.09 88 ARG A C 1
ATOM 704 O O . ARG A 1 88 ? -2.446 34.270 -39.765 1.00 43.09 88 ARG A O 1
#

Secondary structure (DSSP, 8-state):
--HHHHHHHHHHHHHHHHHHHHHHHHHHHHHHTS-TTSSPPPPHHHHHHHHHHHHHHHHHHHHH--S------PPPP-----------

pLDDT: mean 73.54, std 16.04, range [43.09, 94.88]

Solvent-accessible surface area (backbone atoms only — not comparable to full-atom values): 5572 Å² total; per-residue (Å²): 133,64,63,68,62,50,54,57,51,52,53,54,52,52,53,49,51,53,51,46,51,55,43,50,56,51,38,53,58,52,44,66,82,38,52,81,88,88,47,66,79,76,52,71,69,40,53,52,41,52,51,50,49,48,52,55,51,50,52,53,47,52,75,74,43,95,59,88,75,77,68,78,77,75,82,74,85,77,76,82,76,79,78,78,76,84,89,127

Mean predicted aligned error: 14.77 Å

Sequence (88 aa):
MTEQRRSTRTDQEWDLIRRIQNLAHRAERTAFDHSNLVGPPPSQQHLDILAEIRALTEQAVAQRMPRPATLPRQPQPVAEKKVSAPVR

Nearest PDB structures (foldseek):
  6tda-assembly1_P  TM=6.344E-01  e=4.216E-01  Saccharomyces cerevisiae S288C
  6v92-assembly1_O  TM=5.335E-01  e=3.655E-01  Saccharomyces cerevisiae S288C
  3txs-assembly1_C  TM=6.211E-01  e=3.345E+00  Biquartavirus 44RR2

Foldseek 3Di:
DVVVVVVVVVVVVVVLVVVLVVLVVVLVVQCVVAPPPPGDDRDPVNVVSVVVNVVSVVVVVVVVDVDDDPPPDDDDPDDDPPPDDDDD